Protein AF-A0A9E4W4K0-F1 (afdb_monomer)

Sequence (81 aa):
MISYLINVIIFIILAKAILSFVIPMMGARPNPTLLSINNLLFQLTEPILGPIRRILPTFGMFDFSPLVVIIILSVVSSRLP

Solvent-accessible surface area (backbone atoms only — not comparable to full-atom values): 4677 Å² total; per-residue (Å²): 102,66,38,58,55,51,50,52,52,44,52,51,42,48,50,42,50,52,46,66,58,50,49,69,73,54,54,98,70,54,60,68,66,59,55,52,51,47,52,52,40,45,68,72,38,39,85,66,38,46,67,47,46,74,73,46,85,74,60,80,93,51,78,60,35,50,59,56,50,40,54,53,51,51,55,53,36,73,75,48,109

Structure (mmCIF, N/CA/C/O backbone):
data_AF-A0A9E4W4K0-F1
#
_entry.id   AF-A0A9E4W4K0-F1
#
loop_
_atom_site.group_PDB
_atom_site.id
_atom_site.type_symbol
_atom_site.label_atom_id
_atom_site.label_alt_id
_atom_site.label_comp_id
_atom_site.label_asym_id
_atom_site.label_entity_id
_atom_site.label_seq_id
_atom_site.pdbx_PDB_ins_code
_atom_site.Cartn_x
_atom_site.Cartn_y
_atom_site.Cartn_z
_atom_site.occupancy
_atom_site.B_iso_or_equiv
_atom_site.auth_seq_id
_atom_site.auth_comp_id
_atom_site.auth_asym_id
_atom_site.auth_atom_id
_atom_site.pdbx_PDB_model_num
ATOM 1 N N . MET A 1 1 ? -10.565 11.750 15.179 1.00 84.31 1 MET A N 1
ATOM 2 C CA . MET A 1 1 ? -9.112 12.036 14.963 1.00 84.31 1 MET A CA 1
ATOM 3 C C . MET A 1 1 ? -8.378 10.831 14.379 1.00 84.31 1 MET A C 1
ATOM 5 O O . MET A 1 1 ? -7.694 10.978 13.376 1.00 84.31 1 MET A O 1
ATOM 9 N N . ILE A 1 2 ? -8.563 9.640 14.952 1.00 89.19 2 ILE A N 1
ATOM 10 C CA . ILE A 1 2 ? -7.976 8.380 14.461 1.00 89.19 2 ILE A CA 1
ATOM 11 C C . ILE A 1 2 ? -8.431 8.055 13.028 1.00 89.19 2 ILE A C 1
ATOM 13 O O . ILE A 1 2 ? -7.608 7.679 12.199 1.00 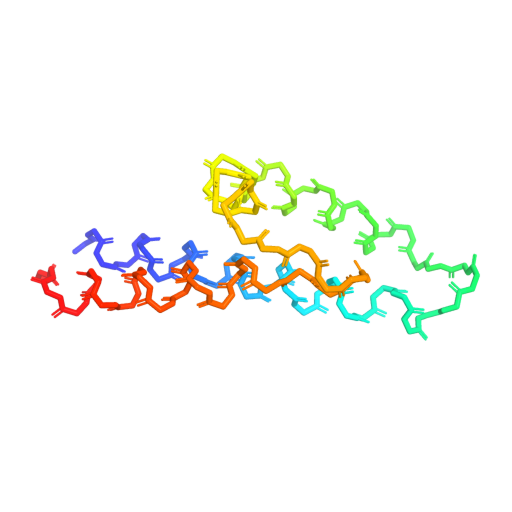89.19 2 ILE A O 1
ATOM 17 N N . SER A 1 3 ? -9.699 8.304 12.694 1.00 88.69 3 SER A N 1
ATOM 18 C CA . SER A 1 3 ? -10.241 8.096 11.343 1.00 88.69 3 SER A CA 1
ATOM 19 C C . SER A 1 3 ? -9.501 8.907 10.267 1.00 88.69 3 SER A C 1
ATOM 21 O O . SER A 1 3 ? -9.311 8.427 9.153 1.00 88.69 3 SER A O 1
ATOM 23 N N . TYR A 1 4 ? -8.973 10.095 10.597 1.00 92.31 4 TYR A N 1
ATOM 24 C CA . TYR A 1 4 ? -8.135 10.861 9.664 1.00 92.31 4 TYR A CA 1
ATOM 25 C C . TYR A 1 4 ? -6.800 10.166 9.378 1.00 92.31 4 TYR A C 1
ATOM 27 O O . TYR A 1 4 ? -6.381 10.118 8.225 1.00 92.31 4 TYR A O 1
ATOM 35 N N . LEU A 1 5 ? -6.157 9.580 10.394 1.00 93.31 5 LEU A N 1
ATOM 36 C CA . LEU A 1 5 ? -4.910 8.829 10.211 1.00 93.31 5 LEU A CA 1
ATOM 37 C C . LEU A 1 5 ? -5.133 7.594 9.334 1.00 93.31 5 LEU A C 1
ATOM 39 O O . LEU A 1 5 ? -4.337 7.324 8.439 1.00 93.31 5 LEU A O 1
ATOM 43 N N . ILE A 1 6 ? -6.243 6.883 9.545 1.00 93.88 6 ILE A N 1
ATOM 44 C CA . ILE A 1 6 ? -6.605 5.722 8.723 1.00 93.88 6 ILE A CA 1
ATOM 45 C C . ILE A 1 6 ? -6.821 6.145 7.267 1.00 93.88 6 ILE A C 1
ATOM 47 O O . ILE A 1 6 ? -6.283 5.508 6.365 1.00 93.88 6 ILE A O 1
ATOM 51 N N . ASN A 1 7 ? -7.531 7.251 7.030 1.00 93.88 7 ASN A N 1
ATOM 52 C CA . ASN A 1 7 ? -7.720 7.782 5.682 1.00 93.88 7 ASN A CA 1
ATOM 53 C C . ASN A 1 7 ? -6.386 8.142 5.010 1.00 93.88 7 ASN A C 1
ATOM 55 O O . ASN A 1 7 ? -6.185 7.803 3.846 1.00 93.88 7 ASN A O 1
ATOM 59 N N . VAL A 1 8 ? -5.442 8.753 5.733 1.00 95.25 8 VAL A N 1
ATOM 60 C CA . VAL A 1 8 ? -4.092 9.024 5.205 1.00 95.25 8 VAL A CA 1
ATOM 61 C C . VAL A 1 8 ? -3.381 7.727 4.807 1.00 95.25 8 VAL A C 1
ATOM 63 O O . VAL A 1 8 ? -2.820 7.652 3.715 1.00 95.25 8 VAL A O 1
ATOM 66 N N . ILE A 1 9 ? -3.450 6.680 5.634 1.00 94.88 9 ILE A N 1
ATOM 67 C CA . ILE A 1 9 ? -2.870 5.366 5.313 1.00 94.88 9 ILE A CA 1
ATOM 68 C C . ILE A 1 9 ? -3.525 4.768 4.059 1.00 94.88 9 ILE A C 1
ATOM 70 O O . ILE A 1 9 ? -2.819 4.270 3.182 1.00 94.88 9 ILE A O 1
ATOM 74 N N . ILE A 1 10 ? -4.854 4.865 3.930 1.00 95.25 10 ILE A N 1
ATOM 75 C CA . ILE A 1 10 ? -5.586 4.433 2.731 1.00 95.25 10 ILE A CA 1
ATOM 76 C C . ILE A 1 10 ? -5.061 5.165 1.489 1.00 95.25 10 ILE A C 1
ATOM 78 O O . ILE A 1 10 ? -4.778 4.512 0.486 1.00 95.25 10 ILE A O 1
ATOM 82 N N . PHE A 1 11 ? -4.860 6.485 1.548 1.00 95.81 11 PHE A N 1
ATOM 83 C CA . PHE A 1 11 ? -4.308 7.253 0.425 1.00 95.81 11 PHE A CA 1
ATOM 84 C C . PHE A 1 11 ? -2.873 6.848 0.065 1.00 95.81 11 PHE A C 1
ATOM 86 O O . PHE A 1 11 ? -2.549 6.758 -1.118 1.00 95.81 11 PHE A O 1
ATOM 93 N N . ILE A 1 12 ? -2.022 6.553 1.052 1.00 96.38 12 ILE A N 1
ATOM 94 C CA . ILE A 1 12 ? -0.655 6.057 0.817 1.00 96.38 12 ILE A CA 1
ATOM 95 C C . ILE A 1 12 ? -0.696 4.695 0.104 1.00 96.38 12 ILE A C 1
ATOM 97 O O . ILE A 1 12 ? 0.022 4.480 -0.875 1.00 96.38 12 ILE A O 1
ATOM 101 N N . ILE A 1 13 ? -1.566 3.785 0.553 1.00 95.94 13 ILE A N 1
ATOM 102 C CA . ILE A 1 13 ? -1.753 2.467 -0.071 1.00 95.94 13 ILE A CA 1
ATOM 103 C C . ILE A 1 13 ? -2.320 2.610 -1.486 1.00 95.94 13 ILE A C 1
ATOM 105 O O . ILE A 1 13 ? -1.869 1.912 -2.394 1.00 95.94 13 ILE A O 1
ATOM 109 N N . LEU A 1 14 ? -3.258 3.536 -1.696 1.00 95.50 14 LEU A N 1
ATOM 110 C CA . LEU A 1 14 ? -3.817 3.843 -3.009 1.00 95.50 14 LEU A CA 1
ATOM 111 C C . LEU A 1 14 ? -2.733 4.363 -3.964 1.00 95.50 14 LEU A C 1
ATOM 113 O O . LEU A 1 14 ? -2.620 3.871 -5.084 1.00 95.50 14 LEU A O 1
ATOM 117 N N . ALA A 1 15 ? -1.890 5.295 -3.513 1.00 95.31 15 ALA A N 1
ATOM 118 C CA . ALA A 1 15 ? -0.766 5.804 -4.296 1.00 95.31 15 ALA A CA 1
ATOM 119 C C . ALA A 1 15 ? 0.217 4.682 -4.671 1.00 95.31 15 ALA A C 1
AT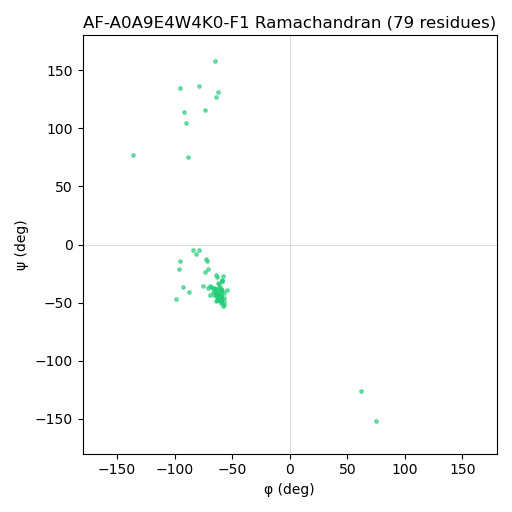OM 121 O O . ALA A 1 15 ? 0.607 4.569 -5.833 1.00 95.31 15 ALA A O 1
ATOM 122 N N . LYS A 1 16 ? 0.558 3.799 -3.720 1.00 93.75 16 LYS A N 1
ATOM 123 C CA . LYS A 1 16 ? 1.387 2.609 -3.977 1.00 93.75 16 LYS A CA 1
ATOM 124 C C . LYS A 1 16 ? 0.740 1.691 -5.010 1.00 93.75 16 LYS A C 1
ATOM 126 O O . LYS A 1 16 ? 1.424 1.202 -5.907 1.00 93.75 16 LYS A O 1
ATOM 131 N N . ALA A 1 17 ? -0.565 1.442 -4.886 1.00 93.12 17 ALA A N 1
ATOM 132 C CA . ALA A 1 17 ? -1.304 0.608 -5.824 1.00 93.12 17 ALA A CA 1
ATOM 133 C C . ALA A 1 17 ? -1.226 1.202 -7.234 1.00 93.12 17 ALA A C 1
ATOM 135 O O . ALA A 1 17 ? -0.794 0.511 -8.150 1.00 93.12 17 ALA A O 1
ATOM 136 N N . ILE A 1 18 ? -1.517 2.495 -7.394 1.00 93.31 18 ILE A N 1
ATOM 137 C CA . ILE A 1 18 ? -1.418 3.192 -8.682 1.00 93.31 18 ILE A CA 1
ATOM 138 C C . ILE A 1 18 ? -0.004 3.075 -9.264 1.00 93.31 18 ILE A C 1
ATOM 140 O O . ILE A 1 18 ? 0.140 2.661 -10.412 1.00 93.31 18 ILE A O 1
ATOM 144 N N . LEU A 1 19 ? 1.046 3.364 -8.486 1.00 92.25 19 LEU A N 1
ATOM 145 C CA . LEU A 1 19 ? 2.426 3.261 -8.978 1.00 92.25 19 LEU A CA 1
ATOM 146 C C . LEU A 1 19 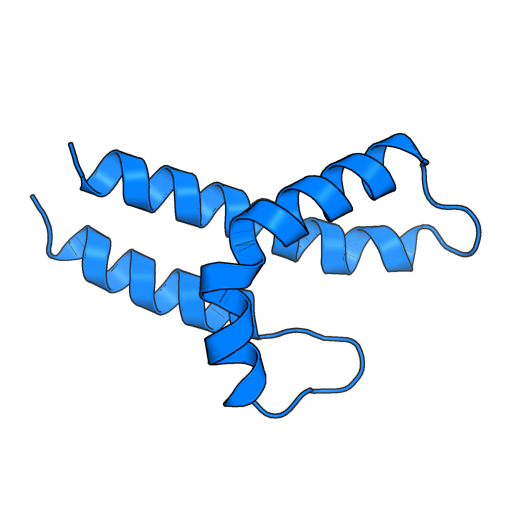? 2.807 1.839 -9.400 1.00 92.25 19 LEU A C 1
ATOM 148 O O . LEU A 1 19 ? 3.540 1.685 -10.376 1.00 92.25 19 LEU A O 1
ATOM 152 N N . SER A 1 20 ? 2.276 0.811 -8.732 1.00 89.06 20 SER A N 1
ATOM 153 C CA . SER A 1 20 ? 2.523 -0.582 -9.119 1.00 89.06 20 SER A CA 1
ATOM 154 C C . SER A 1 20 ? 1.970 -0.934 -10.506 1.00 89.06 20 SER A C 1
ATOM 156 O O . SER A 1 20 ? 2.542 -1.789 -11.176 1.00 89.06 20 SER A O 1
ATOM 158 N N . PHE A 1 21 ? 0.927 -0.234 -10.971 1.00 88.50 21 PHE A N 1
ATOM 159 C CA . PHE A 1 21 ? 0.420 -0.347 -12.343 1.00 88.50 21 PHE A CA 1
ATOM 160 C C . PHE A 1 21 ? 1.136 0.604 -13.308 1.00 88.50 21 PHE A C 1
ATOM 162 O O . PHE A 1 21 ? 1.464 0.211 -14.423 1.00 88.50 21 PHE A O 1
ATOM 169 N N . VAL 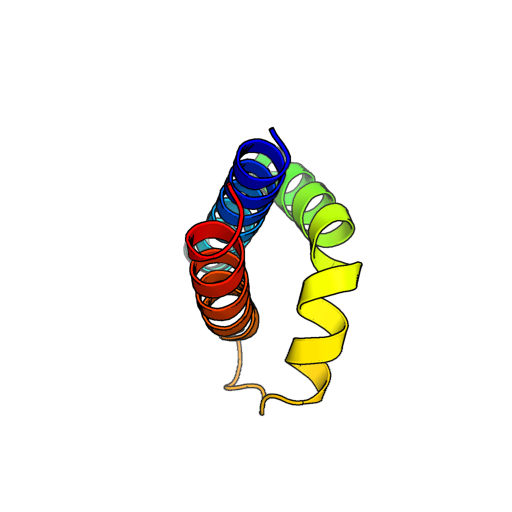A 1 22 ? 1.409 1.842 -12.887 1.00 90.81 22 VAL A N 1
ATOM 170 C CA . VAL A 1 22 ? 1.982 2.882 -13.756 1.00 90.81 22 VAL A CA 1
ATOM 171 C C . VAL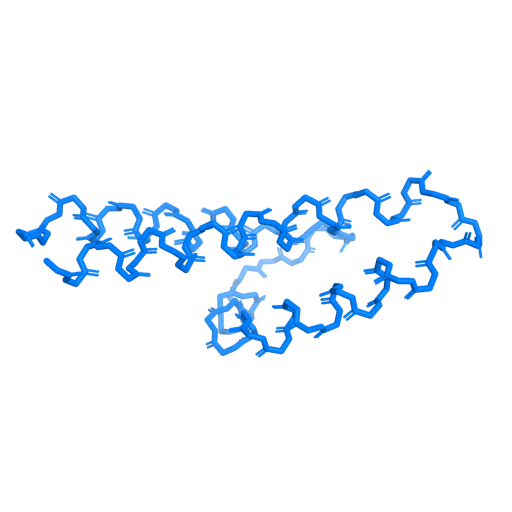 A 1 22 ? 3.433 2.584 -14.132 1.00 90.81 22 VAL A C 1
ATOM 173 O O . VAL A 1 22 ? 3.791 2.732 -15.296 1.00 90.81 22 VAL A O 1
ATOM 176 N N . ILE A 1 23 ? 4.276 2.153 -13.186 1.00 91.50 23 ILE A N 1
ATOM 177 C CA . ILE A 1 23 ? 5.715 1.952 -13.432 1.00 91.50 23 ILE A CA 1
ATOM 178 C C . ILE A 1 23 ? 5.978 0.915 -14.540 1.00 91.50 23 ILE A C 1
ATOM 180 O O . ILE A 1 23 ? 6.742 1.233 -15.452 1.00 91.50 23 ILE A O 1
ATOM 184 N N . PRO A 1 24 ? 5.338 -0.274 -14.546 1.00 88.62 24 PRO A N 1
ATOM 185 C CA . PRO A 1 24 ? 5.478 -1.226 -15.651 1.00 88.62 24 PRO A CA 1
ATOM 186 C C . PRO A 1 24 ? 5.058 -0.668 -17.020 1.00 88.62 24 PRO A C 1
ATOM 188 O O . PRO A 1 24 ? 5.648 -1.032 -18.036 1.00 88.62 24 PRO A O 1
ATOM 191 N N . MET A 1 25 ? 4.078 0.243 -17.066 1.00 89.81 25 MET A N 1
ATOM 192 C CA . MET A 1 25 ? 3.597 0.857 -18.314 1.00 89.81 25 MET A CA 1
ATOM 193 C C . MET A 1 25 ? 4.593 1.858 -18.922 1.00 89.81 25 MET A C 1
ATOM 195 O O . MET A 1 25 ? 4.458 2.215 -20.090 1.00 89.81 25 MET A O 1
ATOM 199 N N . MET A 1 26 ? 5.609 2.298 -18.170 1.00 89.62 26 MET A N 1
ATOM 200 C CA . MET A 1 26 ? 6.644 3.223 -18.655 1.00 89.62 26 MET A CA 1
ATOM 201 C C . MET A 1 26 ? 7.721 2.541 -19.519 1.00 89.62 26 MET A C 1
ATOM 203 O O . MET A 1 26 ? 8.601 3.215 -20.057 1.00 89.62 26 MET A O 1
ATOM 207 N N . GLY A 1 27 ? 7.680 1.212 -19.654 1.00 87.81 27 GLY A N 1
ATOM 208 C CA . GLY A 1 27 ? 8.654 0.441 -20.422 1.00 87.81 27 GLY A CA 1
ATOM 209 C C . GLY A 1 27 ? 10.010 0.299 -19.720 1.00 87.81 27 GLY A C 1
ATOM 210 O O . GLY A 1 27 ? 10.111 0.300 -18.496 1.00 87.81 27 GLY A O 1
ATOM 211 N N . ALA A 1 28 ? 11.080 0.151 -20.506 1.00 85.62 28 ALA A N 1
ATOM 212 C CA . ALA A 1 28 ? 12.393 -0.274 -20.007 1.00 85.62 28 ALA A CA 1
ATOM 213 C C . ALA A 1 28 ? 13.169 0.781 -19.189 1.00 85.62 28 ALA A C 1
ATOM 215 O O . ALA A 1 28 ? 14.177 0.444 -18.571 1.00 85.62 28 ALA A O 1
ATOM 216 N N . ARG A 1 29 ? 12.754 2.056 -19.198 1.00 88.50 29 ARG A N 1
ATOM 217 C CA . ARG A 1 29 ? 13.441 3.148 -18.479 1.00 88.50 29 ARG A CA 1
ATOM 218 C C . ARG A 1 29 ? 12.439 4.052 -17.746 1.00 88.50 29 ARG A C 1
ATOM 220 O O . ARG A 1 29 ? 12.146 5.145 -18.230 1.00 88.50 29 ARG A O 1
ATOM 227 N N . PRO A 1 30 ? 11.907 3.617 -16.588 1.00 89.06 30 PRO A N 1
ATOM 228 C CA . PRO A 1 30 ? 11.019 4.439 -15.774 1.00 89.06 30 PRO A CA 1
ATOM 229 C C . PRO A 1 30 ? 11.755 5.663 -15.215 1.00 89.06 30 PRO A C 1
ATOM 231 O O . PRO A 1 30 ? 12.977 5.658 -15.058 1.00 89.06 30 PRO A O 1
ATOM 234 N N . ASN A 1 31 ? 11.007 6.708 -14.860 1.00 91.94 31 ASN A N 1
ATOM 235 C CA . ASN A 1 31 ? 11.586 7.899 -14.240 1.00 91.94 31 ASN A CA 1
ATOM 236 C C . ASN A 1 31 ? 12.206 7.541 -12.863 1.00 91.94 31 ASN A C 1
ATOM 238 O O . ASN A 1 31 ? 11.495 6.992 -12.012 1.00 91.94 31 ASN A O 1
ATOM 242 N N . PRO A 1 32 ? 13.489 7.872 -12.599 1.00 92.94 32 PRO A N 1
ATOM 243 C CA . PRO A 1 32 ? 14.163 7.547 -11.337 1.00 92.94 32 PRO A CA 1
ATOM 244 C C . PRO A 1 32 ? 13.470 8.148 -10.107 1.00 92.94 32 PRO A C 1
ATOM 246 O O . PRO A 1 32 ? 13.463 7.536 -9.042 1.00 92.94 32 PRO A O 1
ATOM 249 N N . THR A 1 33 ? 12.822 9.306 -10.245 1.00 93.81 33 THR A N 1
ATOM 250 C CA . THR A 1 33 ? 12.042 9.924 -9.168 1.00 93.81 33 THR A CA 1
ATOM 251 C C . THR A 1 33 ? 10.843 9.059 -8.778 1.00 93.81 33 THR A C 1
ATOM 253 O O . THR A 1 33 ? 10.585 8.874 -7.591 1.00 93.81 33 THR A O 1
ATOM 256 N N . LEU A 1 34 ? 10.135 8.474 -9.752 1.00 93.31 34 LEU A N 1
ATOM 257 C CA . LEU A 1 34 ? 8.986 7.599 -9.486 1.00 93.31 34 LEU A CA 1
ATOM 258 C C . LEU A 1 34 ? 9.409 6.283 -8.832 1.00 93.31 34 LEU A C 1
ATOM 260 O O . LEU A 1 34 ? 8.717 5.801 -7.940 1.00 93.31 34 LEU A O 1
ATOM 264 N N . LEU A 1 35 ? 10.560 5.733 -9.228 1.00 93.44 35 LEU A N 1
ATOM 265 C CA . LEU A 1 35 ? 11.151 4.550 -8.595 1.00 93.44 35 LEU A CA 1
ATOM 266 C C . LEU A 1 35 ? 11.489 4.814 -7.120 1.00 93.44 35 LEU A C 1
ATOM 268 O O . LEU A 1 35 ? 11.140 4.009 -6.257 1.00 93.44 35 LEU A O 1
ATOM 272 N N . SER A 1 36 ? 12.095 5.964 -6.813 1.00 95.12 36 SER A N 1
ATOM 273 C CA . SER A 1 36 ? 12.380 6.374 -5.433 1.00 95.12 36 SER A CA 1
ATOM 274 C C . SER A 1 36 ? 11.105 6.550 -4.608 1.00 95.12 36 SER A C 1
ATOM 276 O O . SER A 1 36 ? 11.020 6.025 -3.499 1.00 95.12 36 SER A O 1
ATOM 278 N N . ILE A 1 37 ? 10.084 7.222 -5.154 1.00 95.62 37 ILE A N 1
ATOM 279 C CA . ILE A 1 37 ? 8.783 7.380 -4.482 1.00 95.62 37 ILE A CA 1
ATOM 280 C C . ILE A 1 37 ? 8.135 6.013 -4.244 1.00 95.62 37 ILE A C 1
ATOM 282 O O . ILE A 1 37 ? 7.666 5.742 -3.142 1.00 95.62 37 ILE A O 1
ATOM 286 N N . ASN A 1 38 ? 8.151 5.122 -5.235 1.00 95.00 38 ASN A N 1
ATOM 287 C CA . ASN A 1 38 ? 7.606 3.776 -5.091 1.00 95.00 38 ASN A CA 1
ATOM 288 C C . ASN A 1 38 ? 8.325 2.974 -3.999 1.00 95.00 38 ASN A C 1
ATOM 290 O O . ASN A 1 38 ? 7.665 2.302 -3.213 1.00 95.00 38 ASN A O 1
ATOM 294 N N . ASN A 1 39 ? 9.651 3.086 -3.892 1.00 95.56 39 ASN A N 1
ATOM 295 C CA . ASN A 1 39 ? 10.418 2.431 -2.831 1.00 95.56 39 ASN A CA 1
ATOM 296 C C . ASN A 1 39 ? 10.097 2.991 -1.439 1.00 95.56 39 ASN A C 1
ATOM 298 O O . ASN A 1 39 ? 10.031 2.228 -0.475 1.00 95.56 39 ASN A O 1
ATOM 302 N N . LEU A 1 40 ? 9.876 4.303 -1.322 1.00 96.56 40 LEU A N 1
ATOM 303 C CA . LEU A 1 40 ? 9.428 4.918 -0.070 1.00 96.56 40 LEU A CA 1
ATOM 304 C C . LEU A 1 40 ? 8.032 4.419 0.316 1.00 96.56 40 LEU A C 1
ATOM 306 O O . LEU A 1 40 ? 7.821 3.971 1.441 1.00 96.56 40 LEU A O 1
ATOM 310 N N . LEU A 1 41 ? 7.089 4.430 -0.627 1.00 95.81 41 LEU A N 1
ATOM 311 C CA . LEU A 1 41 ? 5.735 3.929 -0.397 1.00 95.81 41 LEU A CA 1
ATOM 312 C C . LEU A 1 41 ? 5.726 2.434 -0.066 1.00 95.81 41 LEU A C 1
ATOM 314 O O . LEU A 1 41 ? 4.958 2.007 0.794 1.00 95.81 41 LEU A O 1
ATO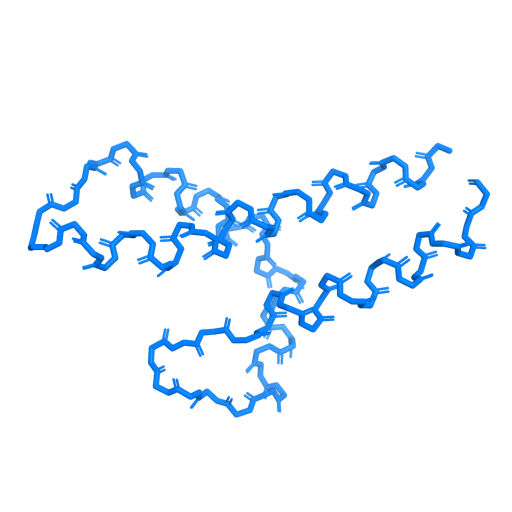M 318 N N . PHE A 1 42 ? 6.590 1.639 -0.698 1.00 94.81 42 PHE A N 1
ATOM 319 C CA . PHE A 1 42 ? 6.774 0.232 -0.359 1.00 94.81 42 PHE A CA 1
ATOM 320 C C . PHE A 1 42 ? 7.181 0.078 1.108 1.00 94.81 42 PHE A C 1
ATOM 322 O O . PHE A 1 42 ? 6.486 -0.603 1.849 1.00 94.81 42 PHE A O 1
ATOM 329 N N . GLN A 1 43 ? 8.222 0.777 1.568 1.00 96.00 43 GLN A N 1
ATOM 330 C CA . GLN A 1 43 ? 8.669 0.696 2.965 1.00 96.00 43 GLN A CA 1
ATOM 331 C C . GLN A 1 43 ? 7.584 1.113 3.968 1.00 96.00 43 GLN A C 1
ATOM 333 O O . GLN A 1 43 ? 7.440 0.482 5.012 1.00 96.00 43 GLN A O 1
ATOM 338 N N . LEU A 1 44 ? 6.791 2.139 3.640 1.00 95.75 44 LEU A N 1
ATOM 339 C CA . LEU A 1 44 ? 5.688 2.594 4.491 1.00 95.75 44 LEU A CA 1
ATOM 340 C C . LEU A 1 44 ? 4.526 1.595 4.546 1.00 95.75 44 LEU A C 1
ATOM 342 O O . LEU A 1 44 ? 3.870 1.464 5.577 1.00 95.75 44 LEU A O 1
ATOM 346 N N . THR A 1 45 ? 4.245 0.912 3.437 1.00 95.44 45 THR A N 1
ATOM 347 C CA . THR A 1 45 ? 3.066 0.044 3.313 1.00 95.44 45 THR A CA 1
ATOM 348 C C . THR A 1 45 ? 3.353 -1.425 3.599 1.00 95.44 45 THR A C 1
ATOM 350 O O . THR A 1 45 ? 2.429 -2.152 3.957 1.00 95.44 45 THR A O 1
ATOM 353 N N . GLU A 1 46 ? 4.603 -1.880 3.506 1.00 94.94 46 GLU A N 1
ATOM 354 C CA . GLU A 1 46 ? 4.969 -3.293 3.647 1.00 94.94 46 GLU A CA 1
ATOM 355 C C . GLU A 1 46 ? 4.614 -3.916 5.009 1.00 94.94 46 GLU A C 1
ATOM 357 O O . GLU A 1 46 ? 4.151 -5.058 5.008 1.00 94.94 46 GLU A O 1
ATOM 362 N N . PRO A 1 47 ? 4.702 -3.217 6.161 1.00 94.94 47 PRO A N 1
ATOM 363 C CA . PRO A 1 47 ? 4.239 -3.773 7.436 1.00 94.94 47 PRO A CA 1
ATOM 364 C C . PRO A 1 47 ? 2.754 -4.175 7.434 1.00 94.94 47 PRO A C 1
ATOM 366 O O . PRO A 1 47 ? 2.360 -5.073 8.174 1.00 94.94 47 PRO A O 1
ATOM 369 N N . ILE A 1 48 ? 1.936 -3.528 6.595 1.00 94.62 48 ILE A N 1
ATOM 370 C CA . ILE A 1 48 ? 0.489 -3.760 6.489 1.00 94.62 48 ILE A CA 1
ATOM 371 C C . ILE A 1 48 ? 0.174 -4.690 5.307 1.00 94.62 48 ILE A C 1
ATOM 373 O O . ILE A 1 48 ? -0.582 -5.651 5.446 1.00 94.62 48 ILE A O 1
ATOM 377 N N . LEU A 1 49 ? 0.759 -4.422 4.135 1.00 93.50 49 LEU A N 1
ATOM 378 C CA . LEU A 1 49 ? 0.512 -5.179 2.906 1.00 93.50 49 LEU A CA 1
ATOM 379 C C . LEU A 1 4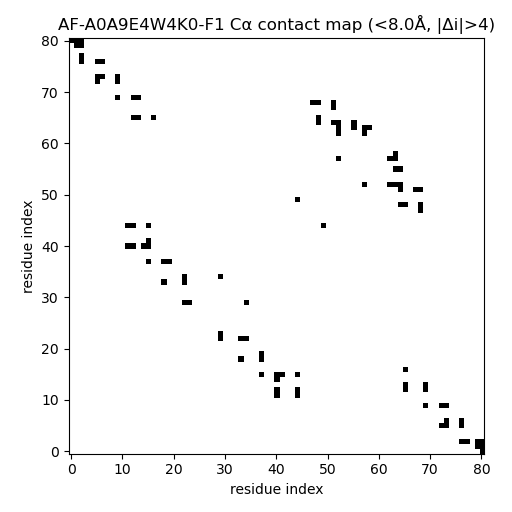9 ? 1.206 -6.542 2.908 1.00 93.50 49 LEU A C 1
ATOM 381 O O . LEU A 1 49 ? 0.644 -7.505 2.395 1.00 93.50 49 LEU A O 1
ATOM 385 N N . GLY A 1 50 ? 2.404 -6.643 3.487 1.00 92.94 50 GLY A N 1
ATOM 386 C CA . GLY A 1 50 ? 3.229 -7.851 3.496 1.00 92.94 50 GLY A CA 1
ATOM 387 C C . GLY A 1 50 ? 2.521 -9.064 4.109 1.00 92.94 50 GLY A C 1
ATOM 388 O O . GLY A 1 50 ? 2.443 -10.101 3.446 1.00 92.94 50 GLY A O 1
ATOM 389 N N . PRO A 1 51 ? 1.947 -8.964 5.326 1.00 92.69 51 PRO A N 1
ATOM 390 C CA . PRO A 1 51 ? 1.173 -10.054 5.920 1.00 92.69 51 PRO A CA 1
ATOM 391 C C . PRO A 1 51 ? 0.000 -10.506 5.043 1.00 92.69 51 PRO A C 1
ATOM 393 O O . PRO A 1 51 ? -0.205 -11.703 4.866 1.00 92.69 51 PRO A O 1
ATOM 396 N N . ILE A 1 52 ? -0.729 -9.567 4.435 1.00 93.25 52 ILE A N 1
ATOM 397 C CA . ILE A 1 52 ? -1.881 -9.880 3.577 1.00 93.25 52 ILE A CA 1
ATOM 398 C C . ILE A 1 52 ? -1.429 -10.512 2.255 1.00 93.25 52 ILE A C 1
ATOM 400 O O . ILE A 1 52 ? -2.039 -11.477 1.797 1.00 93.25 52 ILE A O 1
ATOM 404 N N . ARG A 1 53 ? -0.310 -10.055 1.682 1.00 91.25 53 ARG A N 1
ATOM 405 C CA . ARG A 1 53 ? 0.290 -10.635 0.470 1.00 91.25 53 ARG A CA 1
ATOM 406 C C . ARG A 1 53 ? 0.743 -12.084 0.669 1.00 91.25 53 ARG A C 1
ATOM 408 O O . ARG A 1 53 ? 0.749 -12.839 -0.289 1.00 91.25 53 ARG A O 1
ATOM 415 N N . ARG A 1 54 ? 1.102 -12.489 1.892 1.00 89.38 54 ARG A N 1
ATOM 416 C CA . ARG A 1 54 ? 1.452 -13.890 2.203 1.00 89.38 54 ARG A CA 1
ATOM 417 C C . ARG A 1 54 ? 0.241 -14.824 2.238 1.00 89.38 54 ARG A C 1
ATOM 419 O O . ARG A 1 54 ? 0.413 -16.028 2.094 1.00 89.38 54 ARG A O 1
ATOM 426 N N . ILE A 1 55 ? -0.953 -14.281 2.471 1.00 90.50 55 ILE A N 1
ATOM 427 C CA . ILE A 1 55 ? -2.202 -15.048 2.575 1.00 90.50 55 ILE A CA 1
ATOM 428 C C . ILE A 1 55 ? -2.898 -15.118 1.212 1.00 90.50 55 ILE A C 1
ATOM 430 O O . ILE A 1 55 ? -3.501 -16.133 0.870 1.00 90.50 55 ILE A O 1
ATOM 434 N N . LEU A 1 56 ? -2.823 -14.038 0.432 1.00 86.12 56 LEU A N 1
ATOM 435 C CA . LEU A 1 56 ? -3.420 -13.983 -0.895 1.00 86.12 56 LEU A CA 1
ATOM 436 C C . LEU A 1 56 ? -2.548 -14.716 -1.924 1.00 86.12 56 LEU A C 1
ATOM 438 O O . LEU A 1 56 ? -1.336 -14.502 -1.955 1.00 86.12 56 LEU A O 1
ATOM 442 N N . PRO A 1 57 ? -3.141 -15.523 -2.820 1.00 74.12 57 PRO A N 1
ATOM 443 C CA . PRO A 1 57 ? -2.412 -16.047 -3.965 1.00 74.12 57 PRO A CA 1
ATOM 444 C C . PRO A 1 57 ? -1.947 -14.884 -4.852 1.00 74.12 57 PRO A C 1
ATOM 446 O O . PRO A 1 57 ? -2.724 -13.988 -5.194 1.00 74.12 57 PRO A O 1
ATOM 449 N N . THR A 1 58 ? -0.670 -14.879 -5.226 1.00 69.00 58 THR A N 1
ATOM 450 C CA . THR A 1 58 ? -0.116 -13.903 -6.167 1.00 69.00 58 THR A CA 1
ATOM 451 C C . THR A 1 58 ? -0.591 -14.218 -7.583 1.00 69.00 58 THR A C 1
ATOM 453 O O . THR A 1 58 ? -0.248 -15.249 -8.159 1.00 69.00 58 THR A O 1
ATOM 456 N N . PHE A 1 59 ? -1.365 -13.311 -8.179 1.00 72.25 59 PHE A N 1
ATOM 457 C CA . PHE A 1 59 ? -1.812 -13.419 -9.568 1.00 72.25 59 PHE A CA 1
ATOM 458 C C . PHE A 1 59 ? -0.782 -12.769 -10.503 1.00 72.25 59 PHE A C 1
ATOM 460 O O . PHE A 1 59 ? -0.962 -11.654 -10.998 1.00 72.25 59 PHE A O 1
ATOM 467 N N . GLY A 1 60 ? 0.339 -13.457 -10.726 1.00 73.75 60 GLY A N 1
ATOM 468 C CA . GLY A 1 60 ? 1.416 -12.953 -11.582 1.00 73.75 60 GLY A CA 1
ATOM 469 C C . GLY A 1 60 ? 2.023 -11.650 -11.044 1.00 73.75 60 GLY A C 1
ATOM 470 O O . GLY A 1 60 ? 2.451 -11.599 -9.894 1.00 73.75 60 GLY A O 1
ATOM 471 N N . MET A 1 61 ? 2.066 -10.596 -11.868 1.00 69.38 61 MET A N 1
ATOM 472 C CA . MET A 1 61 ? 2.595 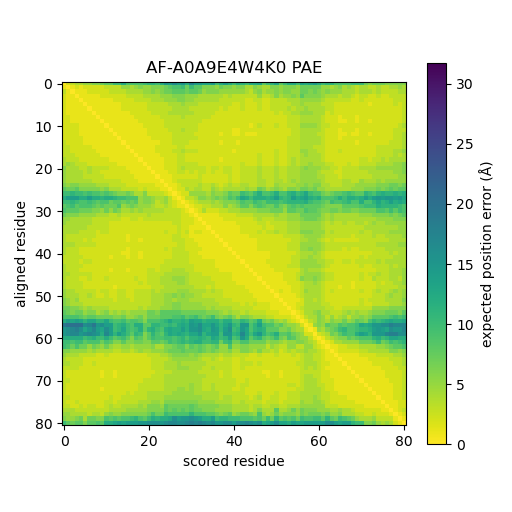-9.275 -11.476 1.00 69.38 61 MET A CA 1
ATOM 473 C C . MET A 1 61 ? 1.594 -8.409 -10.695 1.00 69.38 61 MET A C 1
ATOM 475 O O . MET A 1 61 ? 1.967 -7.343 -10.205 1.00 69.38 61 MET A O 1
ATOM 479 N N . PHE A 1 62 ? 0.331 -8.829 -10.584 1.00 73.44 62 PHE A N 1
ATOM 480 C CA . PHE A 1 62 ? -0.718 -8.022 -9.972 1.00 73.44 62 PHE A CA 1
ATOM 481 C C . PHE A 1 62 ? -0.854 -8.326 -8.479 1.00 73.44 62 PHE A C 1
ATOM 483 O O . PHE A 1 62 ? -1.246 -9.419 -8.066 1.00 73.44 62 PHE A O 1
ATOM 490 N N . ASP A 1 63 ? -0.536 -7.324 -7.660 1.00 82.50 63 ASP A N 1
ATOM 491 C CA . ASP A 1 63 ? -0.694 -7.369 -6.210 1.00 82.50 63 ASP A CA 1
ATOM 492 C C . ASP A 1 63 ? -2.089 -6.862 -5.821 1.00 82.50 63 ASP A C 1
ATOM 494 O O . ASP A 1 63 ? -2.346 -5.659 -5.834 1.00 82.50 63 ASP A O 1
ATOM 498 N N . PHE A 1 64 ? -2.984 -7.782 -5.453 1.00 86.88 64 PHE A N 1
ATOM 499 C CA . PHE A 1 64 ? -4.327 -7.455 -4.959 1.00 86.88 64 PHE A CA 1
ATOM 500 C C . PHE A 1 64 ? -4.366 -7.137 -3.457 1.00 86.88 64 PHE A C 1
ATOM 502 O O . PHE A 1 64 ? -5.412 -6.715 -2.957 1.00 86.88 64 PHE A O 1
ATOM 509 N N . SER A 1 65 ? -3.250 -7.278 -2.727 1.00 92.06 65 SER A N 1
ATOM 510 C CA . SER A 1 65 ? -3.211 -6.930 -1.300 1.00 92.06 65 SER A CA 1
ATOM 511 C C . SER A 1 65 ? -3.675 -5.497 -0.995 1.00 92.06 65 SER A C 1
ATOM 513 O O . SER A 1 65 ? -4.437 -5.352 -0.038 1.00 92.06 65 SER A O 1
ATOM 515 N N . PRO A 1 66 ? -3.358 -4.448 -1.793 1.00 92.62 66 PRO A N 1
ATOM 516 C CA . PRO A 1 66 ? -3.830 -3.091 -1.525 1.00 92.62 66 PRO A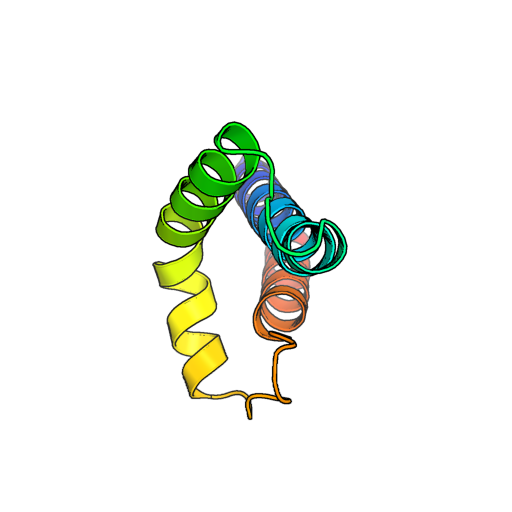 CA 1
ATOM 517 C C . PRO A 1 66 ? -5.354 -2.991 -1.499 1.00 92.62 66 PRO A C 1
ATOM 519 O O . PRO A 1 66 ? -5.896 -2.314 -0.634 1.00 92.62 66 PRO A O 1
ATOM 522 N N . LEU A 1 67 ? -6.052 -3.695 -2.398 1.00 92.75 67 LEU A N 1
ATOM 523 C CA . LEU A 1 67 ? -7.514 -3.678 -2.458 1.00 92.75 67 LEU A CA 1
ATOM 524 C C . LEU A 1 67 ? -8.120 -4.246 -1.171 1.00 92.75 67 LEU A C 1
ATOM 526 O O . LEU A 1 67 ? -8.989 -3.622 -0.565 1.00 92.75 67 LEU A O 1
ATOM 530 N N . VAL A 1 68 ? -7.624 -5.403 -0.730 1.00 93.62 68 VAL A N 1
ATOM 531 C CA . VAL A 1 68 ? -8.086 -6.056 0.502 1.00 93.62 68 VAL A CA 1
ATOM 532 C C . VAL A 1 68 ? -7.837 -5.161 1.715 1.00 93.62 68 VAL A C 1
ATOM 534 O O . VAL A 1 68 ? -8.731 -4.976 2.539 1.00 93.62 68 VAL A O 1
ATOM 537 N N . VAL A 1 69 ? -6.652 -4.551 1.806 1.00 94.56 69 VAL A N 1
ATOM 538 C CA . VAL A 1 69 ? -6.305 -3.666 2.926 1.00 94.56 69 VAL A CA 1
ATOM 539 C C . VAL A 1 69 ? -7.166 -2.410 2.933 1.00 94.56 69 VAL A C 1
ATOM 541 O O . VAL A 1 69 ? -7.659 -2.031 3.991 1.00 94.56 69 VAL A O 1
ATOM 544 N N . ILE A 1 70 ? -7.392 -1.786 1.772 1.00 95.19 70 ILE A N 1
ATOM 545 C CA . ILE A 1 70 ? -8.261 -0.610 1.655 1.00 95.19 70 ILE A CA 1
ATOM 546 C C . ILE A 1 70 ? -9.669 -0.950 2.147 1.00 95.19 70 ILE A C 1
ATOM 548 O O . ILE A 1 70 ? -10.199 -0.215 2.971 1.00 95.19 70 ILE A O 1
ATOM 552 N N . ILE A 1 71 ? -10.247 -2.082 1.729 1.00 94.56 71 ILE A N 1
ATOM 553 C CA . ILE A 1 71 ? -11.586 -2.499 2.178 1.00 94.56 71 ILE A CA 1
ATOM 554 C C . ILE A 1 71 ? -11.627 -2.662 3.703 1.00 94.56 71 ILE A C 1
ATOM 556 O O . ILE A 1 71 ? -12.522 -2.119 4.353 1.00 94.56 71 ILE A O 1
ATOM 560 N N . ILE A 1 72 ? -10.649 -3.360 4.289 1.00 94.38 72 ILE A N 1
ATOM 561 C CA . ILE A 1 72 ? -10.570 -3.566 5.743 1.00 94.38 72 ILE A CA 1
ATOM 562 C C . ILE A 1 72 ? -10.465 -2.220 6.471 1.00 94.38 72 ILE A C 1
ATOM 564 O O . ILE A 1 72 ? -11.233 -1.957 7.396 1.00 94.38 72 ILE A O 1
ATOM 568 N N . LEU A 1 73 ? -9.552 -1.349 6.038 1.00 93.38 73 LEU A N 1
ATOM 569 C CA . LEU A 1 73 ? -9.337 -0.044 6.660 1.00 93.38 73 LEU A CA 1
ATOM 570 C C . LEU A 1 73 ? -10.545 0.884 6.495 1.00 93.38 73 LEU A C 1
ATOM 572 O O . LEU A 1 73 ? -10.883 1.591 7.440 1.00 93.38 73 LEU A O 1
ATOM 576 N N . SER A 1 74 ? -11.232 0.863 5.350 1.00 92.44 74 SER A N 1
ATOM 577 C CA . SER A 1 74 ? -12.459 1.636 5.132 1.00 92.44 74 SER A CA 1
ATOM 578 C C . SER A 1 74 ? -13.582 1.181 6.061 1.00 92.44 74 SER A C 1
ATOM 580 O O . SER A 1 74 ? -14.250 2.016 6.671 1.00 92.44 74 SER A O 1
ATOM 582 N N . VAL A 1 75 ? -13.760 -0.134 6.234 1.00 94.19 75 VAL A N 1
ATOM 583 C CA . VAL A 1 75 ? -14.740 -0.671 7.188 1.00 94.19 75 VAL A CA 1
ATOM 584 C C . VAL A 1 75 ? -14.375 -0.248 8.608 1.00 94.19 75 VAL A C 1
ATOM 586 O O . VAL A 1 75 ? -15.230 0.292 9.304 1.00 94.19 75 VAL A O 1
ATOM 589 N N . VAL A 1 76 ? -13.118 -0.404 9.028 1.00 93.50 76 VAL A N 1
ATOM 590 C CA . VAL A 1 76 ? -12.664 0.005 10.368 1.00 93.50 76 VAL A CA 1
ATOM 591 C C . VAL A 1 76 ? -12.854 1.509 10.586 1.00 93.50 76 VAL A C 1
ATOM 593 O O . VAL A 1 76 ? -13.420 1.910 11.601 1.00 93.50 76 VAL A O 1
ATOM 596 N N . SER A 1 77 ? -12.471 2.342 9.616 1.00 91.88 77 SER A N 1
ATOM 597 C CA . SER A 1 77 ? -12.642 3.796 9.693 1.00 91.88 77 SER A CA 1
ATOM 598 C C . SER A 1 77 ? -14.109 4.208 9.788 1.00 91.88 77 SER A C 1
ATOM 600 O O . SER A 1 77 ? -14.398 5.208 10.431 1.00 91.88 77 SER A O 1
ATOM 602 N N . SER A 1 78 ? -15.031 3.467 9.164 1.00 90.44 78 SER A N 1
ATOM 603 C CA . SER A 1 78 ? -16.469 3.764 9.233 1.00 90.44 78 SER A CA 1
ATOM 604 C C . SER A 1 78 ? -17.087 3.471 10.604 1.00 90.44 78 SER A C 1
ATOM 606 O O . SER A 1 78 ? -18.159 3.980 10.921 1.00 90.44 78 SER A O 1
ATOM 608 N N . ARG A 1 79 ? -16.436 2.621 11.412 1.00 91.69 79 ARG A N 1
ATOM 609 C CA . ARG A 1 79 ? -16.897 2.242 12.757 1.00 91.69 79 ARG A CA 1
ATOM 610 C C . ARG A 1 79 ? -16.269 3.085 13.862 1.00 91.69 79 ARG A C 1
ATOM 612 O O . ARG A 1 79 ? -16.747 3.031 14.991 1.00 91.69 79 ARG A O 1
ATOM 619 N N . LEU A 1 80 ? -15.211 3.831 13.552 1.00 85.12 80 LEU A N 1
ATOM 620 C CA . LEU A 1 80 ? -14.510 4.686 14.501 1.00 85.12 80 LEU A CA 1
ATOM 621 C C . LEU A 1 80 ? -15.029 6.133 14.408 1.00 85.12 80 LEU A C 1
ATOM 623 O O . LEU A 1 80 ? -15.160 6.646 13.294 1.00 85.12 80 LEU A O 1
ATOM 627 N N . PRO A 1 81 ? -15.303 6.792 15.550 1.00 73.62 81 PRO A N 1
ATOM 628 C CA . PRO A 1 81 ? -15.785 8.173 15.589 1.00 73.62 81 PRO A CA 1
ATOM 629 C C . PRO A 1 81 ? -14.732 9.220 15.175 1.00 73.62 81 PRO A C 1
ATOM 631 O O . PRO A 1 81 ? -13.504 9.011 15.358 1.00 73.62 81 PRO A O 1
#

Mean predicted aligned error: 4.04 Å

Foldseek 3Di:
DVLVVLVVLLVLLVLLLVLLVVQVVVPDDGDVVSVVSNVVSCVVCCVPQVVQQVVDDDPPSHRCSSVVSSVVSVVVSVPDD

Secondary structure (DSSP, 8-state):
-HHHHHHHHHHHHHHHHHHHHHHHHTTTS--HHHHHHHHHHHHHHHHHHHHHHHHS--BTTB--HHHHHHHHHHHHHHH--

pLDDT: mean 90.66, std 6.44, range [69.0, 96.56]

Radius of gyration: 13.71 Å; Cα contacts (8 Å, |Δi|>4): 54; chains: 1; bounding box: 31×28×36 Å